Protein AF-A0A956LPV2-F1 (afdb_monomer_lite)

Foldseek 3Di:
DDQQFKKKKKKKFKAALVRDTPDIDIDIAGWFFAAPVRHGEGPVRGDDTPDHRHDDPPRDDDDDDDDDDDLVRMKMKIWIWMAPGDVSHCVVVVHDGDDIHTPDIDMGRPPVDDPDDDD

Sequence (119 aa):
AGLPGRRLRLRVSTLDGEGRVLARRELQYGRALVDEQGAPAAFIRARAVADDQRLYPESPRLERLEFTGDERGARARVELEFLELDPAIEAALELAPVAPQLIARSELALDGRRRGRAR

pLDDT: mean 85.89, std 13.41, range [35.03, 97.94]

Radius of gyration: 17.47 Å; chains: 1; bounding box: 44×34×45 Å

Structure (mmCIF, N/CA/C/O backbone):
data_AF-A0A956LPV2-F1
#
_entry.id   AF-A0A956LPV2-F1
#
loop_
_atom_site.group_PDB
_atom_site.id
_atom_site.type_symbol
_atom_site.label_atom_id
_atom_site.label_alt_id
_atom_site.label_comp_id
_atom_site.label_asym_id
_atom_site.label_entity_id
_atom_site.label_seq_id
_atom_site.pdbx_PDB_ins_code
_atom_site.Cartn_x
_atom_site.Cartn_y
_atom_site.Cartn_z
_atom_site.occupancy
_atom_site.B_iso_or_equiv
_atom_site.auth_seq_id
_atom_site.auth_comp_id
_atom_site.auth_asym_id
_atom_site.auth_atom_id
_atom_site.pdbx_PDB_model_num
ATOM 1 N N . ALA A 1 1 ? 14.002 13.210 -9.665 1.00 50.59 1 ALA A N 1
ATOM 2 C CA . ALA A 1 1 ? 13.137 12.103 -10.126 1.00 50.59 1 ALA A CA 1
ATOM 3 C C . ALA A 1 1 ? 13.634 10.812 -9.479 1.00 50.59 1 ALA A C 1
ATOM 5 O O . ALA A 1 1 ? 14.820 10.539 -9.586 1.00 50.59 1 ALA A O 1
ATOM 6 N N . GLY A 1 2 ? 12.792 10.106 -8.715 1.00 60.72 2 GLY A N 1
ATOM 7 C CA . GLY A 1 2 ? 13.186 8.894 -7.977 1.00 60.72 2 GLY A CA 1
ATOM 8 C C . GLY A 1 2 ? 13.236 7.632 -8.848 1.00 60.72 2 GLY A C 1
ATOM 9 O O . GLY A 1 2 ? 12.690 7.627 -9.952 1.00 60.72 2 GLY A O 1
ATOM 10 N N . LEU A 1 3 ? 13.878 6.572 -8.341 1.00 68.31 3 LEU A N 1
ATOM 11 C CA . LEU A 1 3 ? 13.938 5.254 -8.983 1.00 68.31 3 LEU A CA 1
ATOM 12 C C . LEU A 1 3 ? 12.507 4.726 -9.252 1.00 68.31 3 LEU A C 1
ATOM 14 O O . LEU A 1 3 ? 11.711 4.713 -8.313 1.00 68.31 3 LEU A O 1
ATOM 18 N N . PRO A 1 4 ? 12.162 4.268 -10.474 1.00 66.81 4 PRO A N 1
ATOM 19 C CA . PRO A 1 4 ? 10.798 3.842 -10.819 1.00 66.81 4 PRO A CA 1
ATOM 20 C C . PRO A 1 4 ? 10.235 2.683 -9.986 1.00 66.81 4 PRO A C 1
ATOM 22 O O . PRO A 1 4 ? 9.026 2.510 -9.954 1.00 66.81 4 PRO A O 1
ATOM 25 N N . GLY A 1 5 ? 11.096 1.907 -9.318 1.00 74.19 5 GLY A N 1
ATOM 26 C CA . GLY A 1 5 ? 10.688 0.797 -8.453 1.00 74.19 5 GLY A CA 1
ATOM 27 C C . GLY A 1 5 ? 10.218 1.211 -7.057 1.00 74.19 5 GLY A C 1
ATOM 28 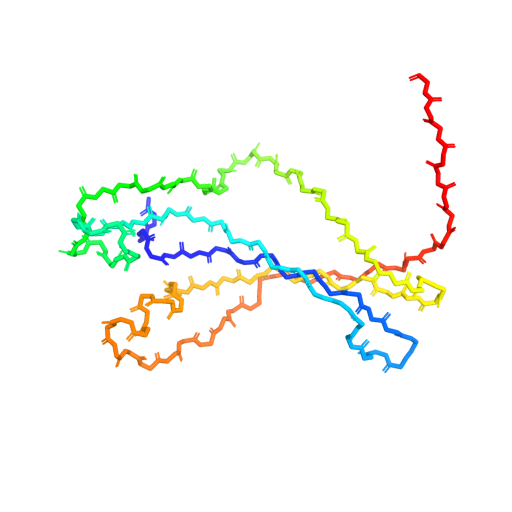O O . GLY A 1 5 ? 9.606 0.401 -6.369 1.00 74.19 5 GLY A O 1
ATOM 29 N N . ARG A 1 6 ? 10.475 2.460 -6.650 1.00 87.69 6 ARG A N 1
ATOM 30 C CA . ARG A 1 6 ? 10.090 2.966 -5.331 1.00 87.69 6 ARG A CA 1
ATOM 31 C C . ARG A 1 6 ? 8.600 3.230 -5.266 1.00 87.69 6 ARG A C 1
ATOM 33 O O . ARG A 1 6 ? 8.031 3.842 -6.177 1.00 87.69 6 ARG A O 1
ATOM 40 N N . ARG A 1 7 ? 7.984 2.831 -4.157 1.00 91.25 7 ARG A N 1
ATOM 41 C CA . ARG A 1 7 ? 6.545 2.983 -3.942 1.00 91.25 7 ARG A CA 1
ATOM 42 C C . ARG A 1 7 ? 6.241 3.516 -2.557 1.00 91.25 7 ARG A C 1
ATOM 44 O O . ARG A 1 7 ? 6.975 3.291 -1.601 1.00 91.25 7 ARG A O 1
ATOM 51 N N . LEU A 1 8 ? 5.111 4.195 -2.458 1.00 94.06 8 LEU A N 1
ATOM 52 C CA . LEU A 1 8 ? 4.425 4.384 -1.193 1.00 94.06 8 LEU A CA 1
ATOM 53 C C . LEU A 1 8 ? 3.311 3.353 -1.095 1.00 94.06 8 LEU A C 1
ATOM 55 O O . LEU A 1 8 ? 2.642 3.066 -2.087 1.00 94.06 8 LEU A O 1
ATOM 59 N N . ARG A 1 9 ? 3.077 2.831 0.102 1.00 95.25 9 ARG A N 1
ATOM 60 C CA . ARG A 1 9 ? 1.922 1.994 0.404 1.00 95.25 9 ARG A CA 1
ATOM 61 C C . ARG A 1 9 ? 1.118 2.629 1.518 1.00 95.25 9 ARG A C 1
ATOM 63 O O . ARG A 1 9 ? 1.639 2.870 2.600 1.00 95.25 9 ARG A O 1
ATOM 70 N N . LEU A 1 10 ? -0.161 2.860 1.258 1.00 96.50 10 LEU A N 1
ATOM 71 C CA . LEU A 1 10 ? -1.133 3.207 2.280 1.00 96.50 10 LEU A CA 1
ATOM 72 C C . LEU A 1 10 ? -1.829 1.926 2.726 1.00 96.50 10 LEU A C 1
ATOM 74 O O . LEU A 1 10 ? -2.607 1.343 1.970 1.00 96.50 10 LEU A O 1
ATOM 78 N N . ARG A 1 11 ? -1.557 1.490 3.951 1.00 96.94 11 ARG A N 1
ATOM 79 C CA . ARG A 1 11 ? -2.268 0.393 4.600 1.00 96.94 11 ARG A CA 1
ATOM 80 C C . ARG A 1 11 ? -3.308 0.970 5.544 1.00 96.94 11 ARG A C 1
ATOM 82 O O . ARG A 1 11 ? -2.983 1.709 6.466 1.00 96.94 11 ARG A O 1
ATOM 89 N N . VAL A 1 12 ? -4.560 0.578 5.351 1.00 95.50 12 VAL A N 1
ATOM 90 C CA . VAL A 1 12 ? -5.662 0.925 6.248 1.00 95.50 12 VAL A CA 1
ATOM 91 C C . VAL A 1 12 ? -6.238 -0.360 6.809 1.00 95.50 12 VAL A C 1
ATOM 93 O O . VAL A 1 12 ? -6.682 -1.231 6.062 1.00 95.50 12 VAL A O 1
ATOM 96 N N . SER A 1 13 ? -6.192 -0.500 8.129 1.00 94.62 13 SER A N 1
ATOM 97 C CA . SER A 1 13 ? -6.732 -1.657 8.843 1.00 94.62 13 SER A CA 1
ATOM 98 C C . SER A 1 13 ? -7.813 -1.208 9.816 1.00 94.62 13 SER A C 1
ATOM 100 O O . SER A 1 13 ? -7.608 -0.235 10.536 1.00 94.62 13 SER A O 1
ATOM 102 N N . THR A 1 14 ? -8.934 -1.918 9.879 1.00 93.19 14 THR A N 1
ATOM 103 C CA . THR A 1 14 ? -9.890 -1.781 10.983 1.00 93.19 14 THR A CA 1
ATOM 104 C C . THR A 1 14 ? -9.515 -2.765 12.081 1.00 93.19 14 THR A C 1
ATOM 106 O O . THR A 1 14 ? -9.122 -3.900 11.806 1.00 93.19 14 THR A O 1
ATOM 109 N N . LEU A 1 15 ? -9.580 -2.313 13.325 1.00 91.88 15 LEU A N 1
ATOM 110 C CA . LEU A 1 15 ? -9.176 -3.046 14.513 1.00 91.88 15 LEU A CA 1
ATOM 111 C C . LEU A 1 15 ? -10.355 -3.150 15.473 1.00 91.88 15 LEU A C 1
ATOM 113 O O . LEU A 1 15 ? -11.102 -2.181 15.605 1.00 91.88 15 LEU A O 1
ATOM 117 N N . ASP A 1 16 ? -10.489 -4.272 16.172 1.00 88.62 16 ASP A N 1
ATOM 118 C CA . ASP A 1 16 ? -11.448 -4.413 17.270 1.00 88.62 16 ASP A CA 1
ATOM 119 C C . ASP A 1 16 ? -10.971 -3.713 18.565 1.00 88.62 16 ASP A C 1
ATOM 121 O O . ASP A 1 16 ? -9.913 -3.067 18.620 1.00 88.62 16 ASP A O 1
ATOM 125 N N . GLY A 1 17 ? -11.767 -3.838 19.632 1.00 85.12 17 GLY A N 1
ATOM 126 C CA . GLY A 1 17 ? -11.432 -3.303 20.955 1.00 85.12 17 GLY A CA 1
ATOM 127 C C . GLY A 1 17 ? -10.147 -3.894 21.554 1.00 85.12 17 GLY A C 1
ATOM 128 O O . GLY A 1 17 ? -9.452 -3.204 22.299 1.00 85.12 17 GLY A O 1
ATOM 129 N N . GLU A 1 18 ? -9.781 -5.118 21.168 1.00 88.25 18 GLU A N 1
ATOM 130 C CA . GLU A 1 18 ? -8.564 -5.823 21.597 1.00 88.25 18 GLU A CA 1
ATOM 131 C C . GLU A 1 18 ? -7.352 -5.512 20.694 1.00 88.25 18 GLU A C 1
ATOM 133 O O . GLU A 1 18 ? -6.228 -5.922 20.983 1.00 88.25 18 GLU A O 1
ATOM 138 N N . GLY A 1 19 ? -7.554 -4.751 19.614 1.00 88.81 19 GLY A N 1
ATOM 139 C CA . GLY A 1 19 ? -6.520 -4.387 18.650 1.00 88.81 19 GLY A CA 1
ATOM 140 C C . GLY A 1 19 ? -6.257 -5.438 17.569 1.00 88.81 19 GLY A C 1
ATOM 141 O O . GLY A 1 19 ? -5.284 -5.291 16.822 1.00 88.81 19 GLY A O 1
ATOM 142 N N . ARG A 1 20 ? -7.093 -6.478 17.446 1.00 90.19 20 ARG A N 1
ATOM 143 C CA . ARG A 1 20 ? -7.000 -7.452 16.349 1.00 90.19 20 ARG A CA 1
ATOM 144 C C . ARG A 1 20 ? -7.514 -6.837 15.057 1.00 90.19 20 ARG A C 1
ATOM 146 O O . ARG A 1 20 ? -8.496 -6.104 15.056 1.00 90.19 20 ARG A O 1
ATOM 153 N N . VAL A 1 21 ? -6.863 -7.167 13.945 1.00 92.31 21 VAL A N 1
ATOM 154 C CA . VAL A 1 21 ? -7.267 -6.699 12.614 1.00 92.31 21 VAL A CA 1
ATOM 155 C C . VAL A 1 21 ? -8.545 -7.417 12.182 1.00 92.31 21 VAL A C 1
ATOM 157 O O . VAL A 1 21 ? -8.533 -8.631 12.005 1.00 92.31 21 VAL A O 1
ATOM 160 N N . LEU A 1 22 ? -9.617 -6.655 11.975 1.00 90.62 22 LEU A N 1
ATOM 161 C CA . LEU A 1 22 ? -10.894 -7.131 11.438 1.00 90.62 22 LEU A CA 1
ATOM 162 C C . LEU A 1 22 ? -10.886 -7.132 9.907 1.00 90.62 22 LEU A C 1
ATOM 164 O O . LEU A 1 22 ? -11.323 -8.089 9.274 1.00 90.62 22 LEU A O 1
ATOM 168 N N . ALA A 1 23 ? -10.366 -6.064 9.302 1.00 91.44 23 ALA A N 1
ATOM 169 C CA . ALA A 1 23 ? -10.215 -5.950 7.860 1.00 91.44 23 ALA A CA 1
ATOM 170 C C . ALA A 1 23 ? -8.997 -5.096 7.500 1.00 91.44 23 ALA A C 1
ATOM 172 O O . ALA A 1 23 ? -8.543 -4.261 8.282 1.00 91.44 23 ALA A O 1
ATOM 173 N N . ARG A 1 24 ? -8.471 -5.294 6.287 1.00 93.75 24 ARG A N 1
ATOM 174 C CA . ARG A 1 24 ? -7.340 -4.537 5.741 1.00 93.75 24 ARG A CA 1
ATOM 175 C C . ARG A 1 24 ? -7.572 -4.186 4.275 1.00 93.75 24 ARG A C 1
ATOM 177 O O . ARG A 1 24 ? -8.113 -4.981 3.500 1.00 93.75 24 ARG A O 1
ATOM 184 N N . ARG A 1 25 ? -7.127 -2.992 3.901 1.00 95.00 25 ARG A N 1
ATOM 185 C CA . ARG A 1 25 ? -6.979 -2.524 2.524 1.00 95.00 25 ARG A CA 1
ATOM 186 C C . ARG A 1 25 ? -5.587 -1.937 2.354 1.00 95.00 25 ARG A C 1
ATOM 188 O O . ARG A 1 25 ? -5.062 -1.304 3.269 1.00 95.00 25 ARG A O 1
ATOM 195 N N . GLU A 1 26 ? -5.001 -2.167 1.191 1.00 95.31 26 GLU A N 1
ATOM 196 C CA . GLU A 1 26 ? -3.712 -1.602 0.811 1.00 95.31 26 GLU A CA 1
ATOM 197 C C . GLU A 1 26 ? -3.866 -0.910 -0.539 1.00 95.31 26 GLU A C 1
ATOM 199 O O . GLU A 1 26 ? -4.442 -1.473 -1.467 1.00 95.31 26 GLU A O 1
ATOM 204 N N . LEU A 1 27 ? -3.355 0.311 -0.628 1.00 94.62 27 LEU A N 1
ATOM 205 C CA . LEU A 1 27 ? -3.196 1.054 -1.870 1.00 94.62 27 LEU A CA 1
ATOM 206 C C . LEU A 1 27 ? -1.710 1.314 -2.072 1.00 94.62 27 LEU A C 1
ATOM 208 O O . LEU A 1 27 ? -0.988 1.553 -1.102 1.00 94.62 27 LEU A O 1
ATOM 212 N N . GLN A 1 28 ? -1.249 1.279 -3.316 1.00 92.94 28 GLN A N 1
ATOM 213 C CA . GLN A 1 28 ? 0.141 1.561 -3.647 1.00 92.94 28 GLN A CA 1
ATOM 214 C C . GLN A 1 28 ? 0.228 2.712 -4.638 1.00 92.94 28 GLN A C 1
ATOM 216 O O . GLN A 1 28 ? -0.472 2.725 -5.644 1.00 92.94 28 GLN A O 1
ATOM 221 N N . TYR A 1 29 ? 1.143 3.636 -4.374 1.00 92.88 29 TYR A N 1
ATOM 222 C CA . TYR A 1 29 ? 1.416 4.793 -5.214 1.00 92.88 29 TYR A CA 1
ATOM 223 C C . TYR A 1 29 ? 2.834 4.696 -5.734 1.00 92.88 29 TYR A C 1
ATOM 225 O O . TYR A 1 29 ? 3.799 4.575 -4.977 1.00 92.88 29 TYR A O 1
ATOM 233 N N . GLY A 1 30 ? 2.963 4.751 -7.046 1.00 91.62 30 GLY A N 1
ATOM 234 C CA . GLY A 1 30 ? 4.227 4.557 -7.724 1.00 91.62 30 GLY A CA 1
ATOM 235 C C . GLY A 1 30 ? 4.016 4.506 -9.222 1.00 91.62 30 GLY A C 1
ATOM 236 O O . GLY A 1 30 ? 2.894 4.626 -9.715 1.00 91.62 30 GLY A O 1
ATOM 237 N N . ARG A 1 31 ? 5.117 4.315 -9.938 1.00 91.88 31 ARG A N 1
ATOM 238 C CA . ARG A 1 31 ? 5.075 4.036 -11.365 1.00 91.88 31 ARG A CA 1
ATOM 239 C C . ARG A 1 31 ? 5.153 2.527 -11.557 1.00 91.88 31 ARG A C 1
ATOM 241 O O . ARG A 1 31 ? 6.156 1.919 -11.202 1.00 91.88 31 ARG A O 1
ATOM 248 N N . ALA A 1 32 ? 4.108 1.936 -12.117 1.00 90.25 32 ALA A N 1
ATOM 249 C CA . ALA A 1 32 ? 4.100 0.532 -12.485 1.00 90.25 32 ALA A CA 1
ATOM 250 C C . ALA A 1 32 ? 4.724 0.368 -13.873 1.00 90.25 32 ALA A C 1
ATOM 252 O O . ALA A 1 32 ? 4.263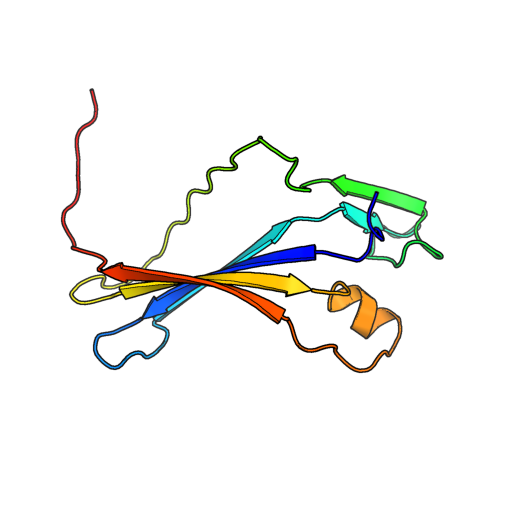 0.945 -14.860 1.00 90.25 32 ALA A O 1
ATOM 253 N N . LEU A 1 33 ? 5.791 -0.419 -13.932 1.00 91.56 33 LEU A N 1
ATOM 254 C CA . LEU A 1 33 ? 6.476 -0.778 -15.163 1.00 91.56 33 LEU A CA 1
ATOM 255 C C . LEU A 1 33 ? 6.196 -2.239 -15.490 1.00 91.56 33 LEU A C 1
ATOM 257 O O . LEU A 1 33 ? 6.131 -3.062 -14.577 1.00 91.56 33 LEU A O 1
ATOM 261 N N . VAL A 1 34 ? 6.055 -2.546 -16.777 1.00 92.50 34 VAL A N 1
ATOM 262 C CA . VAL A 1 34 ? 5.784 -3.905 -17.256 1.00 92.50 34 VAL A CA 1
ATOM 263 C C . VAL A 1 34 ? 6.704 -4.307 -18.404 1.00 92.50 34 VAL A C 1
ATOM 265 O O . VAL A 1 34 ? 7.241 -3.442 -19.104 1.00 92.50 34 VAL A O 1
ATOM 268 N N . ASP A 1 35 ? 6.918 -5.608 -18.571 1.00 93.19 35 ASP A N 1
ATOM 269 C CA . ASP A 1 35 ? 7.654 -6.210 -19.690 1.00 93.19 35 ASP A CA 1
ATOM 270 C C . ASP A 1 35 ? 6.786 -6.372 -20.961 1.00 93.19 35 ASP A C 1
ATOM 272 O O . ASP A 1 35 ? 5.706 -5.790 -21.073 1.00 93.19 35 ASP A O 1
ATOM 276 N N . GLU A 1 36 ? 7.276 -7.130 -21.951 1.00 94.81 36 GLU A N 1
ATOM 277 C CA . GLU A 1 36 ? 6.570 -7.397 -23.222 1.00 94.81 36 GLU A CA 1
ATOM 278 C C . GLU A 1 36 ? 5.299 -8.233 -23.027 1.00 94.81 36 GLU A C 1
ATOM 280 O O . GLU A 1 36 ? 4.396 -8.182 -23.860 1.00 94.81 36 GLU A O 1
ATOM 285 N N . GLN A 1 37 ? 5.216 -8.988 -21.931 1.00 93.88 37 GLN A N 1
ATOM 286 C CA . GLN A 1 37 ? 4.091 -9.851 -21.580 1.00 93.88 37 GLN A CA 1
ATOM 287 C C . GLN A 1 37 ? 3.072 -9.131 -20.681 1.00 93.88 37 GLN A C 1
ATOM 289 O O . GLN A 1 37 ? 2.032 -9.701 -20.351 1.00 93.88 37 GLN A O 1
ATOM 294 N N . GLY A 1 38 ? 3.347 -7.881 -20.293 1.00 91.38 38 GLY A N 1
ATOM 295 C CA . GLY A 1 38 ? 2.504 -7.099 -19.391 1.00 91.38 38 GLY A CA 1
ATOM 296 C C . GLY A 1 38 ? 2.699 -7.435 -17.909 1.00 91.38 38 GLY A C 1
ATOM 297 O O . GLY A 1 38 ? 1.916 -6.967 -17.080 1.00 91.38 38 GLY A O 1
ATOM 298 N N . ALA A 1 39 ? 3.721 -8.218 -17.550 1.00 90.00 39 ALA A N 1
ATOM 299 C CA . ALA A 1 39 ? 4.019 -8.553 -16.161 1.00 90.00 39 ALA A CA 1
ATOM 300 C C . ALA A 1 39 ? 4.847 -7.443 -15.485 1.00 90.00 39 ALA A C 1
ATOM 302 O O . ALA A 1 39 ? 5.644 -6.788 -16.161 1.00 90.00 39 ALA A O 1
ATOM 303 N N . PRO A 1 40 ? 4.698 -7.211 -14.162 1.00 88.00 40 PRO A N 1
ATOM 304 C CA . PRO A 1 40 ? 5.491 -6.217 -13.441 1.00 88.00 40 PRO A CA 1
ATOM 305 C C . PRO A 1 40 ? 6.996 -6.447 -13.605 1.00 88.00 40 PRO A C 1
ATOM 307 O O . PRO A 1 40 ? 7.495 -7.542 -13.354 1.00 88.00 40 PRO A O 1
ATOM 310 N N . ALA A 1 41 ? 7.734 -5.405 -13.984 1.00 89.62 41 ALA A N 1
ATOM 311 C CA . ALA A 1 41 ? 9.152 -5.514 -14.306 1.00 89.62 41 ALA A CA 1
ATOM 312 C C . ALA A 1 41 ? 9.981 -4.375 -13.702 1.00 89.62 41 ALA A C 1
ATOM 314 O O . ALA A 1 41 ? 9.558 -3.221 -13.633 1.00 89.62 41 ALA A O 1
ATOM 315 N N . ALA A 1 42 ? 11.220 -4.686 -13.317 1.00 87.19 42 ALA A N 1
ATOM 316 C CA . ALA A 1 42 ? 12.210 -3.667 -12.985 1.00 87.19 42 ALA A CA 1
ATOM 317 C C . ALA A 1 42 ? 12.537 -2.794 -14.205 1.00 87.19 42 ALA A C 1
ATOM 319 O O . ALA A 1 42 ? 12.478 -3.254 -15.344 1.00 87.19 42 ALA A O 1
ATOM 320 N N . PHE A 1 43 ? 12.978 -1.554 -13.973 1.00 87.94 43 PHE A N 1
ATOM 321 C CA . PHE A 1 43 ? 13.203 -0.579 -15.049 1.00 87.94 43 PHE A CA 1
ATOM 322 C C . PHE A 1 43 ? 14.181 -1.050 -16.141 1.00 87.94 43 PHE A C 1
ATOM 324 O O . PHE A 1 43 ? 14.035 -0.655 -17.289 1.00 87.94 43 PHE A O 1
ATOM 331 N N . ILE A 1 44 ? 15.149 -1.905 -15.795 1.00 86.56 44 ILE A N 1
ATOM 332 C CA . ILE A 1 44 ? 16.123 -2.481 -16.737 1.00 86.56 44 ILE A CA 1
ATOM 333 C C . ILE A 1 44 ? 15.510 -3.488 -17.722 1.00 86.56 44 ILE A C 1
ATOM 335 O O . ILE A 1 44 ? 16.073 -3.714 -18.788 1.00 86.56 44 ILE A O 1
ATOM 339 N N . ARG A 1 45 ? 14.384 -4.114 -17.359 1.00 89.06 45 ARG A N 1
ATOM 340 C CA . ARG A 1 45 ? 13.671 -5.119 -18.168 1.00 89.06 45 ARG A CA 1
ATOM 341 C C . ARG A 1 45 ? 12.324 -4.608 -18.684 1.00 89.06 45 ARG A C 1
ATOM 343 O O . ARG A 1 45 ? 11.740 -5.220 -19.569 1.00 89.06 45 ARG A O 1
ATOM 350 N N . ALA A 1 46 ? 11.843 -3.495 -18.139 1.00 91.56 46 ALA A N 1
ATOM 351 C CA . ALA A 1 46 ? 10.585 -2.887 -18.518 1.00 91.56 46 ALA A CA 1
ATOM 352 C C . ALA A 1 46 ? 10.580 -2.414 -19.976 1.00 91.56 46 ALA A C 1
ATOM 354 O O . ALA A 1 46 ? 11.582 -1.936 -20.514 1.00 91.56 46 ALA A O 1
ATOM 355 N N . ARG A 1 47 ? 9.407 -2.506 -20.594 1.00 95.12 47 ARG A N 1
ATOM 356 C CA . ARG A 1 47 ? 9.138 -2.099 -21.976 1.00 95.12 47 ARG A CA 1
ATOM 357 C C . ARG A 1 47 ? 8.057 -1.044 -22.080 1.00 95.12 47 ARG A C 1
ATOM 359 O O . ARG A 1 47 ? 8.065 -0.265 -23.028 1.00 95.12 47 ARG A O 1
ATOM 366 N N . ALA A 1 48 ? 7.172 -0.984 -21.091 1.00 93.81 48 ALA A N 1
ATOM 367 C CA . ALA A 1 48 ? 6.129 0.019 -21.017 1.00 93.81 48 ALA A CA 1
ATOM 368 C C . ALA A 1 48 ? 5.887 0.477 -19.575 1.00 93.81 48 ALA A C 1
ATOM 370 O O . ALA A 1 48 ? 6.216 -0.203 -18.599 1.00 93.81 48 ALA A O 1
ATOM 371 N N . VAL A 1 49 ? 5.282 1.657 -19.462 1.00 93.38 49 VAL A N 1
ATOM 372 C CA . VAL A 1 49 ? 4.634 2.113 -18.233 1.00 93.38 49 VAL A CA 1
ATOM 373 C C . VAL A 1 49 ? 3.192 1.627 -18.299 1.00 93.38 49 VAL A C 1
ATOM 375 O O . VAL A 1 49 ? 2.468 2.018 -19.210 1.00 93.38 49 VAL A O 1
ATOM 378 N N . ALA A 1 50 ? 2.790 0.779 -17.357 1.00 92.81 50 ALA A N 1
ATOM 379 C CA . ALA A 1 50 ? 1.401 0.340 -17.254 1.00 92.81 50 ALA A CA 1
ATOM 380 C C . ALA A 1 50 ? 0.537 1.390 -16.549 1.00 92.81 50 ALA A C 1
ATOM 382 O O . ALA A 1 50 ? -0.591 1.635 -16.960 1.00 92.81 50 ALA A O 1
ATOM 383 N N . ASP A 1 51 ? 1.077 2.015 -15.499 1.00 91.44 51 ASP A N 1
ATOM 384 C CA . ASP A 1 51 ? 0.376 3.027 -14.710 1.00 91.44 51 ASP A CA 1
ATOM 385 C C . ASP A 1 51 ? 1.370 3.953 -13.985 1.00 91.44 51 ASP A C 1
ATOM 387 O O . ASP A 1 51 ? 2.517 3.579 -13.716 1.00 91.44 51 ASP A O 1
ATOM 391 N N . ASP A 1 52 ? 0.947 5.168 -13.650 1.00 91.56 52 ASP A N 1
ATOM 392 C CA . ASP A 1 52 ? 1.731 6.142 -12.885 1.00 91.56 52 ASP A CA 1
ATOM 393 C C . ASP A 1 52 ? 0.825 6.898 -11.905 1.00 91.56 52 ASP A C 1
ATOM 395 O O . ASP A 1 52 ? 0.233 7.924 -12.233 1.00 91.56 52 ASP A O 1
ATOM 399 N N . GLN A 1 53 ? 0.744 6.386 -10.675 1.00 91.19 53 GLN A N 1
ATOM 400 C CA . GLN A 1 53 ? -0.050 6.964 -9.586 1.00 91.19 53 GLN A CA 1
ATOM 401 C C . GLN A 1 53 ? 0.824 7.672 -8.548 1.00 91.19 53 GLN A C 1
ATOM 403 O O . GLN A 1 53 ? 0.488 7.717 -7.363 1.00 91.19 53 GLN A O 1
ATOM 408 N N . ARG A 1 54 ? 2.000 8.172 -8.947 1.00 90.94 54 ARG A N 1
ATOM 409 C CA . ARG A 1 54 ? 2.888 8.868 -8.008 1.00 90.94 54 ARG A CA 1
ATOM 410 C C . ARG A 1 54 ? 2.196 10.097 -7.422 1.00 90.94 54 ARG A C 1
ATOM 412 O O . ARG A 1 54 ? 1.510 10.840 -8.116 1.00 90.94 54 ARG A O 1
ATOM 419 N N . LEU A 1 55 ? 2.428 10.321 -6.131 1.00 88.25 55 LEU A N 1
ATOM 420 C CA . LEU A 1 55 ? 1.999 11.537 -5.452 1.00 88.25 55 LEU A CA 1
ATOM 421 C C . LEU A 1 55 ? 2.965 12.670 -5.809 1.00 88.25 55 LEU A C 1
ATOM 423 O O . LEU A 1 55 ? 4.184 12.511 -5.697 1.00 88.25 55 LEU A O 1
ATOM 427 N N . TYR A 1 56 ? 2.422 13.801 -6.250 1.00 85.19 56 TYR A N 1
ATOM 428 C CA . TYR A 1 56 ? 3.200 14.989 -6.588 1.00 85.19 56 TYR A CA 1
ATOM 429 C C . TYR A 1 56 ? 3.201 15.975 -5.412 1.00 85.19 56 TYR A C 1
ATOM 431 O O . TYR A 1 56 ? 2.204 16.045 -4.686 1.00 85.19 56 TYR A O 1
ATOM 439 N N . PRO A 1 57 ? 4.288 16.746 -5.210 1.00 84.69 57 PRO A N 1
ATOM 440 C CA . PRO A 1 57 ? 4.308 17.819 -4.219 1.00 84.69 57 PRO A CA 1
ATOM 441 C C . PRO A 1 57 ? 3.105 18.752 -4.391 1.00 84.69 57 PRO A C 1
ATOM 443 O O . PRO A 1 57 ? 2.699 19.019 -5.522 1.00 84.69 57 PRO A O 1
ATOM 446 N N . GLU A 1 58 ? 2.535 19.220 -3.279 1.00 87.25 58 GLU A N 1
ATOM 447 C CA . GLU A 1 58 ? 1.361 20.111 -3.250 1.00 87.25 58 GLU A CA 1
ATOM 448 C C . GLU A 1 58 ? 0.081 19.546 -3.904 1.00 87.25 58 GLU A C 1
ATOM 450 O O . GLU A 1 58 ? -0.897 20.268 -4.090 1.00 87.25 58 GLU A O 1
ATOM 455 N N . SER A 1 59 ? 0.047 18.251 -4.236 1.00 87.38 59 SER A N 1
ATOM 456 C CA . SER A 1 59 ? -1.122 17.592 -4.823 1.00 87.38 59 SER A CA 1
ATOM 457 C C . SER A 1 59 ? -1.731 16.602 -3.826 1.00 87.38 59 SER A C 1
ATOM 459 O O . SER A 1 59 ? -1.348 15.427 -3.801 1.00 87.38 59 SER A O 1
ATOM 461 N N . PRO A 1 60 ? -2.656 17.049 -2.954 1.00 89.31 60 PRO A N 1
ATOM 462 C CA . PRO A 1 60 ? -3.306 16.149 -2.015 1.00 89.31 60 PRO A CA 1
ATOM 463 C C . PRO A 1 60 ? -4.149 15.114 -2.768 1.00 89.31 60 PRO A C 1
ATOM 465 O O . PRO A 1 60 ? -4.947 15.447 -3.645 1.00 89.31 60 PRO A O 1
ATOM 468 N N . ARG A 1 61 ? -3.995 13.845 -2.388 1.00 92.88 61 ARG A N 1
ATOM 469 C CA . ARG A 1 61 ? -4.783 12.724 -2.904 1.00 92.88 61 ARG A CA 1
ATOM 470 C C . ARG A 1 61 ? -5.810 12.309 -1.857 1.00 92.88 61 ARG A C 1
ATOM 472 O O . ARG A 1 61 ? -5.450 12.047 -0.711 1.00 92.88 61 ARG A O 1
ATOM 479 N N . LEU A 1 62 ? -7.080 12.246 -2.256 1.00 93.25 62 LEU A N 1
ATOM 480 C CA . LEU A 1 62 ? -8.161 11.751 -1.409 1.00 93.25 62 LEU A CA 1
ATOM 481 C C . LEU A 1 62 ? -8.574 10.357 -1.872 1.00 93.25 62 LEU A C 1
ATOM 483 O O . LEU A 1 62 ? -9.020 10.193 -3.005 1.00 93.25 62 LEU A O 1
ATOM 487 N N . GLU A 1 63 ? -8.492 9.390 -0.967 1.00 93.81 63 GLU A N 1
ATOM 488 C CA . GLU A 1 63 ? -8.970 8.032 -1.198 1.00 93.81 63 GLU A CA 1
ATOM 489 C C . GLU A 1 63 ? -10.219 7.758 -0.370 1.00 93.81 63 GLU A C 1
ATOM 491 O O . GLU A 1 63 ? -10.329 8.179 0.786 1.00 93.81 63 GLU A O 1
ATOM 496 N N . ARG A 1 64 ? -11.165 7.026 -0.959 1.00 91.75 64 ARG A N 1
ATOM 497 C CA . ARG A 1 64 ? -12.338 6.509 -0.253 1.00 91.75 64 ARG A CA 1
ATOM 498 C C . ARG A 1 64 ? -12.224 4.998 -0.192 1.00 91.75 64 ARG A C 1
ATOM 500 O O . ARG A 1 64 ? -12.110 4.341 -1.220 1.00 91.75 64 ARG A O 1
ATOM 507 N N . LEU A 1 65 ? -12.241 4.470 1.024 1.00 89.56 65 LEU A N 1
ATOM 508 C CA . LEU A 1 65 ? -12.144 3.045 1.291 1.00 89.56 65 LEU A CA 1
ATOM 509 C C . LEU A 1 65 ? -13.393 2.606 2.035 1.00 89.56 65 LEU A C 1
ATOM 511 O O .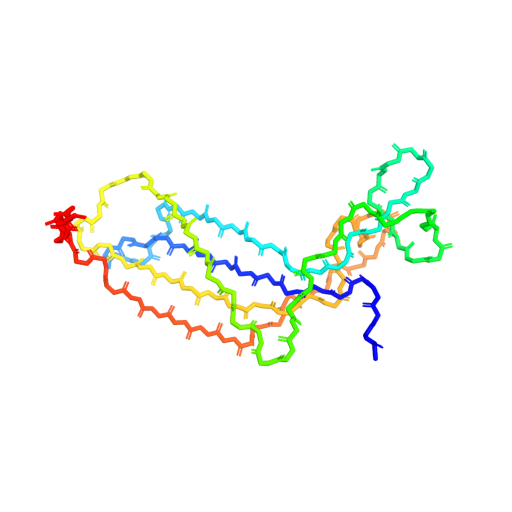 LEU A 1 65 ? -13.779 3.224 3.026 1.00 89.56 65 LEU A O 1
ATOM 515 N N . GLU A 1 66 ? -13.990 1.525 1.559 1.00 87.81 66 GLU A N 1
ATOM 516 C CA . GLU A 1 66 ? -15.142 0.903 2.192 1.00 87.81 66 GLU A CA 1
ATOM 517 C C . GLU A 1 66 ? -14.709 -0.393 2.873 1.00 87.81 66 GLU A C 1
ATOM 519 O O . GLU A 1 66 ? -13.976 -1.218 2.310 1.00 87.81 66 GLU A O 1
ATOM 524 N N . PHE A 1 67 ? -15.172 -0.557 4.107 1.00 84.56 67 PHE A N 1
ATOM 525 C CA . PHE A 1 67 ? -14.950 -1.740 4.919 1.00 84.56 67 PHE A CA 1
ATOM 526 C C . PHE A 1 67 ? -16.304 -2.336 5.289 1.00 84.56 67 PHE A C 1
ATOM 528 O O . PHE A 1 67 ? -17.259 -1.618 5.568 1.00 84.56 67 PHE A O 1
ATOM 535 N N . THR A 1 68 ? -16.386 -3.661 5.286 1.00 80.75 68 THR A N 1
ATOM 536 C CA . THR A 1 68 ? -17.576 -4.404 5.709 1.00 80.75 68 THR A CA 1
ATOM 537 C C . THR A 1 68 ? -17.287 -5.068 7.052 1.00 80.75 68 THR A C 1
ATOM 539 O O . THR A 1 68 ? -16.323 -5.827 7.145 1.00 80.75 68 THR A O 1
ATOM 542 N N . GLY A 1 69 ? -18.097 -4.806 8.081 1.00 70.75 69 GLY A N 1
ATOM 543 C CA . GLY A 1 69 ? -17.947 -5.407 9.413 1.00 70.75 69 GLY A CA 1
ATOM 544 C C . GLY A 1 69 ? -18.701 -4.640 10.503 1.00 70.75 69 GLY A C 1
ATOM 545 O O . GLY A 1 69 ? -19.283 -3.593 10.225 1.00 70.75 69 GLY A O 1
ATOM 546 N N . ASP A 1 70 ? -18.705 -5.163 11.734 1.00 70.81 70 ASP A N 1
ATOM 547 C CA . ASP A 1 70 ? -19.215 -4.420 12.894 1.00 70.81 70 ASP A CA 1
ATOM 548 C C . ASP A 1 70 ? -18.193 -3.354 13.309 1.00 70.81 70 ASP A C 1
ATOM 550 O O . ASP A 1 70 ? -17.069 -3.660 13.705 1.00 70.81 70 ASP A O 1
ATOM 554 N N . GLU A 1 71 ? -18.582 -2.089 13.173 1.00 67.88 71 GLU A N 1
ATOM 555 C CA . GLU A 1 71 ? -17.746 -0.929 13.488 1.00 67.88 71 GLU A CA 1
ATOM 556 C C . GLU A 1 71 ? -17.843 -0.520 14.966 1.00 67.88 71 GLU A C 1
ATOM 558 O O . GLU A 1 71 ? -17.129 0.386 15.402 1.00 67.88 71 GLU A O 1
ATOM 563 N N . ARG A 1 72 ? -18.726 -1.140 15.765 1.00 67.19 72 ARG A N 1
ATOM 564 C CA . ARG A 1 72 ? -18.928 -0.734 17.163 1.00 67.19 72 ARG A CA 1
ATOM 565 C C . ARG A 1 72 ? -17.654 -0.931 17.979 1.00 67.19 72 ARG A C 1
ATOM 567 O O . ARG A 1 72 ? -17.226 -2.048 18.243 1.00 67.19 72 ARG A O 1
ATOM 574 N N . GLY A 1 73 ? -17.075 0.185 18.419 1.00 67.69 73 GLY A N 1
ATOM 575 C CA . GLY A 1 73 ? -15.823 0.192 19.178 1.00 67.69 73 GLY A CA 1
ATOM 576 C C . GLY A 1 73 ? -14.583 -0.093 18.327 1.00 67.69 73 GLY A C 1
ATOM 577 O O . GLY A 1 73 ? -13.499 -0.264 18.884 1.00 67.69 73 GLY A O 1
ATOM 578 N N . ALA A 1 74 ? -14.722 -0.133 16.999 1.00 83.75 74 ALA A N 1
ATOM 579 C CA . ALA A 1 74 ? -13.610 -0.358 16.096 1.00 83.75 74 ALA A CA 1
ATOM 580 C C . ALA A 1 74 ? -12.749 0.904 15.926 1.00 83.75 74 ALA A C 1
ATOM 582 O O . ALA A 1 74 ? -13.209 2.044 16.044 1.00 83.75 74 ALA A O 1
ATOM 583 N N . ARG A 1 75 ? -11.472 0.700 15.605 1.00 91.25 75 ARG A N 1
ATOM 584 C CA . ARG A 1 75 ? -10.518 1.765 15.266 1.00 91.25 75 ARG A CA 1
ATOM 585 C C . ARG A 1 75 ? -9.956 1.532 13.876 1.00 91.25 75 ARG A C 1
ATOM 587 O O . ARG A 1 75 ? -9.593 0.410 13.547 1.00 91.25 75 ARG A O 1
ATOM 594 N N . ALA A 1 76 ? -9.821 2.575 13.073 1.00 92.25 76 ALA A N 1
ATOM 595 C CA . ALA A 1 76 ? -9.016 2.526 11.864 1.00 92.25 76 ALA A CA 1
ATOM 596 C C . ALA A 1 76 ? -7.567 2.875 12.208 1.00 92.25 76 ALA A C 1
ATOM 598 O O . ALA A 1 76 ? -7.300 3.932 12.772 1.00 92.25 76 ALA A O 1
ATOM 599 N N . ARG A 1 77 ? -6.629 2.008 11.836 1.00 95.38 77 ARG A N 1
ATOM 600 C CA . ARG A 1 77 ? -5.199 2.305 11.786 1.00 95.38 77 ARG A CA 1
ATOM 601 C C . ARG A 1 77 ? -4.804 2.554 10.340 1.00 95.38 77 ARG A C 1
ATOM 603 O O . ARG A 1 77 ? -5.001 1.691 9.487 1.00 95.38 77 ARG A O 1
ATOM 610 N N . VAL A 1 78 ? -4.234 3.723 10.091 1.00 96.50 78 VAL A N 1
ATOM 611 C CA . VAL A 1 78 ? -3.736 4.157 8.787 1.00 96.50 78 VAL A CA 1
ATOM 612 C C . VAL A 1 78 ? -2.221 4.259 8.876 1.00 96.50 78 VAL A C 1
ATOM 614 O O . VAL A 1 78 ? -1.698 4.997 9.706 1.00 96.50 78 VAL A O 1
ATOM 617 N N . GLU A 1 79 ? -1.519 3.521 8.031 1.00 97.94 79 GLU A N 1
AT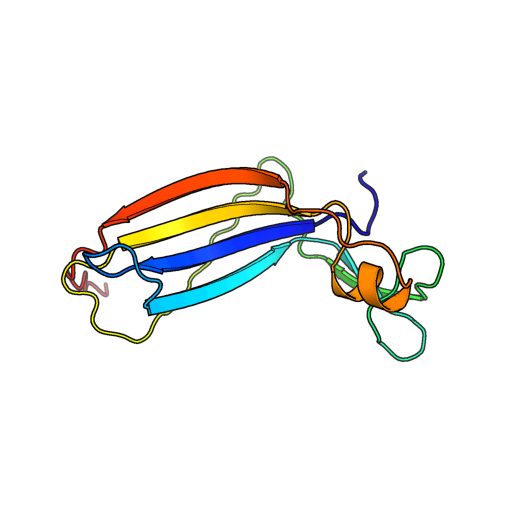OM 618 C CA . GLU A 1 79 ? -0.062 3.491 7.949 1.00 97.94 79 GLU A CA 1
ATOM 619 C C . GLU A 1 79 ? 0.349 3.868 6.529 1.00 97.94 79 GLU A C 1
ATOM 621 O O . GLU A 1 79 ? -0.124 3.277 5.558 1.00 97.94 79 GLU A O 1
ATOM 626 N N . LEU A 1 80 ? 1.220 4.865 6.409 1.00 96.88 80 LEU A N 1
ATOM 627 C CA . LEU A 1 80 ? 1.900 5.191 5.167 1.00 96.88 80 LEU A CA 1
ATOM 628 C C . LEU A 1 80 ? 3.317 4.645 5.261 1.00 96.88 80 LEU A C 1
ATOM 630 O O . LEU A 1 80 ? 4.082 5.028 6.145 1.00 96.88 80 LEU A O 1
ATOM 634 N N . GLU A 1 81 ? 3.660 3.760 4.343 1.00 97.00 81 GLU A N 1
ATOM 635 C CA . GLU A 1 81 ? 4.949 3.091 4.281 1.00 97.00 81 GLU A CA 1
ATOM 636 C C . GLU A 1 81 ? 5.660 3.439 2.978 1.00 97.00 81 GLU A C 1
ATOM 638 O O . GLU A 1 81 ? 5.029 3.650 1.942 1.00 97.00 81 GLU A O 1
ATOM 643 N N . PHE A 1 82 ? 6.982 3.451 3.025 1.00 94.38 82 PHE A N 1
ATOM 644 C CA . PHE A 1 82 ? 7.850 3.544 1.870 1.00 94.38 82 PHE A CA 1
ATOM 645 C C . PHE A 1 82 ? 8.466 2.179 1.573 1.00 94.38 82 PHE A C 1
ATOM 647 O O . PHE A 1 82 ? 8.980 1.498 2.462 1.00 94.38 82 PHE A O 1
ATOM 654 N N . LEU A 1 83 ? 8.379 1.782 0.310 1.00 92.81 83 LEU A N 1
ATOM 655 C CA . LEU A 1 83 ? 8.920 0.547 -0.225 1.00 92.81 83 LEU A CA 1
ATOM 656 C C . LEU A 1 83 ? 10.041 0.928 -1.189 1.00 92.81 83 LEU A C 1
ATOM 658 O O . LEU A 1 83 ? 9.805 1.635 -2.174 1.00 92.81 83 LEU A O 1
ATOM 662 N N . GLU A 1 84 ? 11.257 0.458 -0.908 1.00 90.00 84 GLU A N 1
ATOM 663 C CA . GLU A 1 84 ? 12.402 0.671 -1.803 1.00 90.00 84 GLU A CA 1
ATOM 664 C C . GLU A 1 84 ? 12.170 0.018 -3.168 1.00 90.00 84 GLU A C 1
ATOM 666 O O . GLU A 1 84 ? 12.535 0.589 -4.200 1.00 90.00 84 GLU A O 1
ATOM 671 N N . LEU A 1 85 ? 11.516 -1.146 -3.167 1.00 87.25 85 LEU A N 1
ATOM 672 C CA . LEU A 1 85 ? 11.149 -1.887 -4.359 1.00 87.25 85 LEU A CA 1
ATOM 673 C C . LEU A 1 85 ? 9.760 -2.517 -4.203 1.00 87.25 85 LEU A C 1
ATOM 675 O O . LEU A 1 85 ? 9.309 -2.825 -3.102 1.00 87.25 85 LEU A O 1
ATOM 679 N N . ASP A 1 86 ? 9.062 -2.683 -5.322 1.00 86.06 86 ASP A N 1
ATOM 680 C CA . ASP A 1 86 ? 7.823 -3.455 -5.380 1.00 86.06 86 ASP A CA 1
ATOM 681 C C . ASP A 1 86 ? 8.091 -4.930 -5.004 1.00 86.06 86 ASP A C 1
ATOM 683 O O . ASP A 1 86 ? 8.964 -5.540 -5.631 1.00 86.06 86 ASP A O 1
ATOM 687 N N . PRO A 1 87 ? 7.337 -5.536 -4.066 1.00 87.69 87 PRO A N 1
ATOM 688 C CA . PRO A 1 87 ? 7.530 -6.933 -3.671 1.00 87.69 87 PRO A CA 1
ATOM 689 C C . PRO A 1 87 ? 7.413 -7.938 -4.825 1.00 87.69 87 PRO A C 1
ATOM 691 O O . PRO A 1 87 ? 8.073 -8.974 -4.811 1.00 87.69 87 PRO A O 1
ATOM 694 N N . ALA A 1 88 ? 6.601 -7.648 -5.848 1.00 85.94 88 ALA A N 1
ATOM 695 C CA . ALA A 1 88 ? 6.511 -8.497 -7.035 1.00 85.94 88 ALA A CA 1
ATOM 696 C C . ALA A 1 88 ? 7.799 -8.436 -7.871 1.00 85.94 88 ALA A C 1
ATOM 698 O O . ALA A 1 88 ? 8.210 -9.441 -8.447 1.00 85.94 88 ALA A O 1
ATOM 699 N N . ILE A 1 89 ? 8.462 -7.276 -7.904 1.00 85.94 89 ILE A N 1
ATOM 700 C CA . ILE A 1 89 ? 9.757 -7.114 -8.572 1.00 85.94 89 ILE A CA 1
ATOM 701 C C . ILE A 1 89 ? 10.867 -7.772 -7.746 1.00 85.94 89 ILE A C 1
ATOM 703 O O . ILE A 1 89 ? 11.724 -8.430 -8.329 1.00 85.94 89 ILE A O 1
ATOM 707 N N . GLU A 1 90 ? 10.850 -7.637 -6.414 1.00 89.12 90 GLU A N 1
ATOM 708 C CA . GLU A 1 90 ? 11.767 -8.368 -5.525 1.00 89.12 90 GLU A CA 1
ATOM 709 C C . GLU A 1 90 ? 11.675 -9.877 -5.774 1.00 89.12 90 GLU A C 1
ATOM 711 O O . GLU A 1 90 ? 12.695 -10.520 -6.011 1.00 89.12 90 GLU A O 1
ATOM 716 N N . ALA A 1 91 ? 10.453 -10.417 -5.823 1.00 88.25 91 ALA A N 1
ATOM 717 C CA . ALA A 1 91 ? 10.209 -11.825 -6.112 1.00 88.25 91 ALA A CA 1
ATOM 718 C C . ALA A 1 91 ? 10.682 -12.231 -7.519 1.00 88.25 91 ALA A C 1
ATOM 720 O O . ALA A 1 91 ? 11.374 -13.235 -7.663 1.00 88.25 91 ALA A O 1
ATOM 721 N N . ALA A 1 92 ? 10.365 -11.445 -8.554 1.00 85.44 92 ALA A N 1
ATOM 722 C CA . ALA A 1 92 ? 10.762 -11.736 -9.938 1.00 85.44 92 ALA A CA 1
ATOM 723 C C . ALA A 1 92 ? 12.282 -11.662 -10.178 1.00 85.44 92 ALA A C 1
ATOM 725 O O . ALA A 1 92 ? 12.786 -12.209 -11.161 1.00 85.44 92 ALA A O 1
ATOM 726 N N . LEU A 1 93 ? 13.010 -10.953 -9.314 1.00 86.00 93 LEU A N 1
ATOM 727 C CA . LEU A 1 93 ? 14.467 -10.848 -9.344 1.00 86.00 93 LEU A CA 1
ATOM 728 C C . LEU A 1 93 ? 15.156 -11.735 -8.297 1.00 86.00 93 LEU A C 1
ATOM 730 O O . LEU A 1 93 ? 16.378 -11.663 -8.186 1.00 86.00 93 LEU A O 1
ATOM 734 N N . GLU A 1 94 ? 14.396 -12.536 -7.544 1.00 90.56 94 GLU A N 1
ATOM 735 C CA . GLU A 1 94 ? 14.895 -13.398 -6.463 1.00 90.56 94 GLU A CA 1
ATOM 736 C C . GLU A 1 94 ? 15.731 -12.631 -5.419 1.00 90.56 94 GLU A C 1
ATOM 738 O O . GLU A 1 94 ? 16.717 -13.127 -4.871 1.00 90.56 94 GLU A O 1
ATOM 743 N N . LEU A 1 95 ? 15.344 -11.385 -5.145 1.00 88.06 95 LEU A N 1
ATOM 744 C CA . LEU A 1 95 ? 15.999 -10.540 -4.152 1.00 88.06 95 LEU A CA 1
ATOM 745 C C . LEU A 1 95 ? 15.458 -10.838 -2.752 1.00 88.06 95 LEU A C 1
ATOM 747 O O . LEU A 1 95 ? 14.289 -11.180 -2.571 1.00 88.06 95 LEU A O 1
ATOM 751 N N . ALA A 1 96 ? 16.305 -10.653 -1.738 1.00 91.88 96 ALA A N 1
ATOM 752 C CA . ALA A 1 96 ? 15.853 -10.679 -0.353 1.00 91.88 96 ALA A CA 1
ATOM 753 C C . ALA A 1 96 ? 14.827 -9.548 -0.125 1.00 91.88 96 ALA A C 1
ATOM 755 O O . ALA A 1 96 ? 15.130 -8.405 -0.481 1.00 91.88 96 ALA A O 1
ATOM 756 N N . PRO A 1 97 ? 13.653 -9.829 0.475 1.00 89.62 97 PRO A N 1
ATOM 757 C CA . PRO A 1 97 ? 12.643 -8.806 0.716 1.00 89.62 97 PRO A CA 1
ATOM 758 C C . PRO A 1 97 ? 13.187 -7.681 1.592 1.00 89.62 97 PRO A C 1
ATOM 760 O O . PRO A 1 97 ? 13.717 -7.933 2.682 1.00 89.62 97 PRO A O 1
ATOM 763 N N . VAL A 1 98 ? 13.026 -6.437 1.149 1.00 90.12 98 VAL A N 1
ATOM 764 C CA . VAL A 1 98 ? 13.388 -5.274 1.957 1.00 90.12 98 VAL A CA 1
ATOM 765 C C . VAL A 1 98 ? 12.192 -4.885 2.816 1.00 90.12 98 VAL A C 1
ATOM 767 O O . VAL A 1 98 ? 11.080 -4.676 2.330 1.00 90.12 98 VAL A O 1
ATOM 770 N N . ALA A 1 99 ? 12.414 -4.779 4.126 1.00 92.00 99 ALA A N 1
ATOM 771 C CA . ALA A 1 99 ? 11.356 -4.394 5.047 1.00 92.00 99 ALA A CA 1
ATOM 772 C C . ALA A 1 99 ? 10.805 -2.994 4.690 1.00 92.00 99 ALA A C 1
ATOM 774 O O . ALA A 1 99 ? 11.588 -2.049 4.541 1.00 92.00 99 ALA A O 1
ATOM 775 N N . PRO A 1 100 ? 9.473 -2.832 4.584 1.00 94.81 100 PRO A N 1
ATOM 776 C CA . PRO A 1 100 ? 8.851 -1.527 4.398 1.00 94.81 100 PRO A CA 1
ATOM 777 C C . PRO A 1 100 ? 9.222 -0.570 5.533 1.00 94.81 100 PRO A C 1
ATOM 779 O O . PRO A 1 100 ? 9.234 -0.951 6.704 1.00 94.81 100 PRO A O 1
ATOM 782 N N . GLN A 1 101 ? 9.475 0.690 5.192 1.00 96.50 101 GLN A N 1
ATOM 783 C CA . GLN A 1 101 ? 9.789 1.737 6.160 1.00 96.50 101 GLN A CA 1
ATOM 784 C C . GLN A 1 101 ? 8.514 2.508 6.507 1.00 96.50 101 GLN A C 1
ATOM 786 O O . GLN A 1 101 ? 7.887 3.091 5.625 1.00 96.50 101 GLN A O 1
ATOM 791 N N . LEU A 1 102 ? 8.115 2.537 7.780 1.00 97.00 102 LEU A N 1
ATOM 792 C CA . LEU A 1 102 ? 6.963 3.332 8.212 1.00 97.00 102 LEU A CA 1
ATOM 793 C C . LEU A 1 102 ? 7.305 4.827 8.140 1.00 97.00 102 LEU A C 1
ATOM 795 O O . LEU A 1 102 ? 8.205 5.294 8.831 1.00 97.00 102 LEU A O 1
ATOM 799 N N . ILE A 1 103 ? 6.561 5.573 7.327 1.00 96.75 103 ILE A N 1
ATOM 800 C CA . ILE A 1 103 ? 6.711 7.026 7.172 1.00 96.75 103 ILE A CA 1
ATOM 801 C C . ILE A 1 103 ? 5.803 7.763 8.149 1.00 96.75 103 ILE A C 1
ATOM 803 O O . ILE A 1 103 ? 6.225 8.705 8.815 1.00 96.75 103 ILE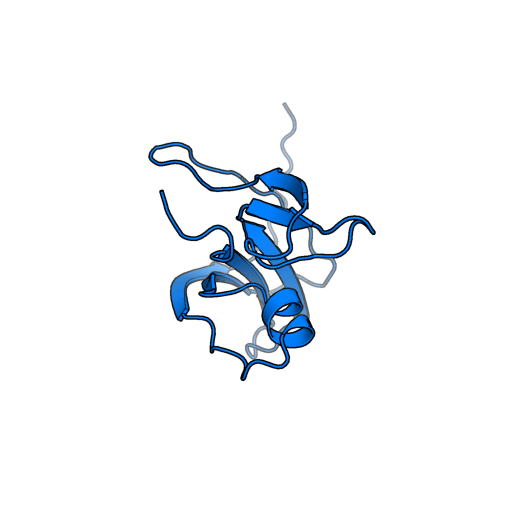 A O 1
ATOM 807 N N . ALA A 1 104 ? 4.543 7.340 8.231 1.00 96.62 104 ALA A N 1
ATOM 808 C CA . ALA A 1 104 ? 3.558 7.957 9.103 1.00 96.62 104 ALA A CA 1
ATOM 809 C C . ALA A 1 104 ? 2.520 6.934 9.556 1.00 96.62 104 ALA A C 1
ATOM 811 O O . ALA A 1 104 ? 2.201 5.982 8.842 1.00 96.62 104 ALA A O 1
ATOM 812 N N . ARG A 1 105 ? 1.948 7.172 10.734 1.00 97.56 105 ARG A N 1
ATOM 813 C CA . ARG A 1 105 ? 0.835 6.394 11.269 1.00 97.56 105 ARG A CA 1
ATOM 814 C C . ARG A 1 105 ? -0.193 7.317 11.897 1.00 97.56 105 ARG A C 1
ATOM 816 O O . ARG A 1 105 ? 0.155 8.294 12.553 1.00 97.56 105 ARG A O 1
ATOM 823 N N . SER A 1 106 ? -1.457 6.960 11.730 1.00 96.25 106 SER A N 1
ATOM 824 C CA . SER A 1 106 ? -2.587 7.581 12.402 1.00 96.25 106 SER A CA 1
ATOM 825 C C . SER A 1 106 ? -3.562 6.509 12.879 1.00 96.25 106 SER A C 1
ATOM 827 O O . SER A 1 106 ? -3.657 5.430 12.288 1.00 96.25 106 SER A O 1
ATOM 829 N N . GLU A 1 107 ? -4.280 6.799 13.958 1.00 93.94 107 GLU A N 1
ATOM 830 C CA . GLU A 1 107 ? -5.401 5.988 14.419 1.00 93.94 107 GLU A CA 1
ATOM 831 C C . GLU A 1 107 ? -6.636 6.869 14.589 1.00 93.94 107 GLU A C 1
ATOM 833 O O . GLU A 1 107 ? -6.550 7.990 15.088 1.00 93.94 107 GLU A O 1
ATOM 838 N N . LEU A 1 108 ? -7.786 6.350 14.170 1.00 90.00 108 LEU A N 1
ATOM 839 C CA . LEU A 1 108 ? -9.073 7.026 14.222 1.00 90.00 108 LEU A CA 1
ATOM 840 C C . LEU A 1 108 ? -10.104 6.095 14.857 1.00 90.00 108 LEU A C 1
ATOM 842 O O . LEU A 1 108 ? -10.239 4.945 14.443 1.00 90.00 108 LEU A O 1
ATOM 846 N N . ALA A 1 109 ? -10.856 6.588 15.837 1.00 87.75 109 ALA A N 1
ATOM 847 C CA . ALA A 1 109 ? -12.035 5.880 16.320 1.00 87.75 109 ALA A CA 1
ATOM 848 C C . ALA A 1 109 ? -13.116 5.888 15.232 1.00 87.75 109 ALA A C 1
ATOM 850 O O . ALA A 1 109 ? -13.472 6.947 14.709 1.00 87.75 109 ALA A O 1
ATOM 851 N N . LEU A 1 110 ? -13.635 4.710 14.888 1.00 82.06 110 LEU A N 1
ATOM 852 C CA . LEU A 1 110 ? -14.776 4.588 13.991 1.00 82.06 110 LEU A CA 1
ATOM 853 C C . LEU A 1 110 ? -16.037 4.748 14.834 1.00 82.06 110 LEU A C 1
ATOM 855 O O . LEU A 1 110 ? -16.694 3.788 15.228 1.00 82.06 110 LEU A O 1
ATOM 859 N N . ASP A 1 111 ? -16.347 5.995 15.178 1.00 68.94 111 ASP A N 1
ATOM 860 C CA . ASP A 1 111 ? -17.618 6.305 15.815 1.00 68.94 111 ASP A CA 1
ATOM 861 C C . ASP A 1 111 ? -18.722 5.967 14.808 1.00 68.94 111 ASP A C 1
ATOM 863 O O . ASP A 1 111 ? -18.836 6.630 13.778 1.00 68.94 111 ASP A O 1
ATOM 867 N N . GLY A 1 112 ? -19.560 4.970 15.110 1.00 56.31 112 GLY A N 1
ATOM 868 C CA . GLY A 1 112 ? -20.671 4.493 14.266 1.00 56.31 112 GLY A CA 1
ATOM 869 C C . GLY A 1 112 ? -21.772 5.524 13.951 1.00 56.31 112 GLY A C 1
ATOM 870 O O . GLY A 1 112 ? -22.914 5.167 13.651 1.00 56.31 112 GLY A O 1
ATOM 871 N N . ARG A 1 113 ? -21.483 6.828 14.023 1.00 49.56 113 ARG A N 1
ATOM 872 C CA . ARG A 1 113 ? -22.348 7.891 13.524 1.00 49.56 113 ARG A CA 1
ATOM 873 C C . ARG A 1 113 ? -22.273 7.928 12.004 1.00 49.56 113 ARG A C 1
ATOM 875 O O . ARG A 1 113 ? -21.493 8.675 11.417 1.00 49.56 113 ARG A O 1
ATOM 882 N N . ARG A 1 114 ? -23.214 7.216 11.380 1.00 52.75 114 ARG A N 1
ATOM 883 C CA . ARG A 1 114 ? -23.754 7.560 10.059 1.00 52.75 114 ARG A CA 1
ATOM 884 C C . ARG A 1 114 ? -23.997 9.073 9.989 1.00 52.75 114 ARG A C 1
ATOM 886 O O . ARG A 1 114 ? -25.042 9.554 10.425 1.00 52.75 114 ARG A O 1
ATOM 893 N N . ARG A 1 115 ? -23.081 9.847 9.404 1.00 45.78 115 ARG A N 1
ATOM 894 C CA . ARG A 1 115 ? -23.427 11.169 8.869 1.00 45.78 115 ARG A CA 1
ATOM 895 C C . ARG A 1 115 ? -24.075 10.960 7.510 1.00 45.78 115 ARG A C 1
ATOM 897 O O . ARG A 1 115 ? -23.487 11.208 6.467 1.00 45.78 115 ARG A O 1
ATOM 904 N N . GLY A 1 116 ? -25.325 10.509 7.549 1.00 49.75 116 GLY A N 1
ATOM 905 C CA . GLY A 1 116 ? -26.253 10.813 6.478 1.00 49.75 116 GLY A CA 1
ATOM 906 C C . GLY A 1 116 ? -26.485 12.319 6.472 1.00 49.75 116 GLY A C 1
ATOM 907 O O . GLY A 1 116 ? -27.083 12.860 7.400 1.00 49.75 116 GLY A O 1
ATOM 908 N N . ARG A 1 117 ? -26.005 13.003 5.436 1.00 35.03 117 ARG A N 1
ATOM 909 C CA . ARG A 1 117 ? -26.697 14.176 4.903 1.00 35.03 117 ARG A CA 1
ATOM 910 C C . ARG A 1 117 ? -26.297 14.373 3.447 1.00 35.03 117 ARG A C 1
ATOM 912 O O . ARG A 1 117 ? -25.321 15.046 3.144 1.00 35.03 117 ARG A O 1
ATOM 919 N N . ALA A 1 118 ? -27.084 13.757 2.571 1.00 40.97 118 ALA A N 1
ATOM 920 C CA . ALA A 1 118 ? -27.302 14.300 1.245 1.00 40.97 118 ALA A CA 1
ATOM 921 C C . ALA A 1 118 ? -27.864 15.724 1.398 1.00 40.97 118 ALA A C 1
ATOM 923 O O . ALA A 1 118 ? -28.744 15.969 2.235 1.00 40.97 118 ALA A O 1
ATOM 924 N N . ARG A 1 119 ? -27.321 16.651 0.621 1.00 41.66 119 ARG A N 1
ATOM 925 C CA . ARG A 1 119 ? -28.021 17.839 0.151 1.00 41.66 119 ARG A CA 1
ATOM 926 C C . ARG A 1 119 ? -27.861 17.871 -1.354 1.00 41.6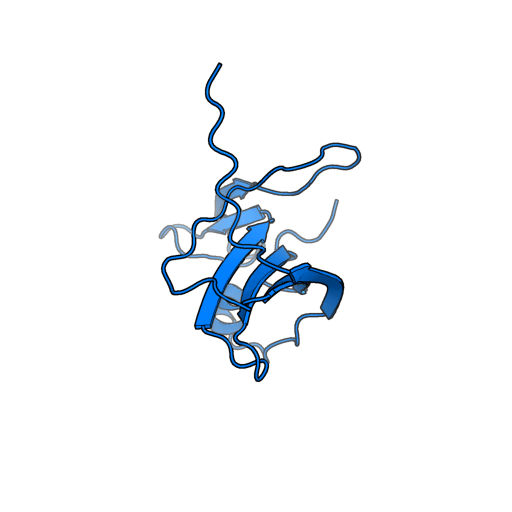6 119 ARG A C 1
ATOM 928 O O . ARG A 1 119 ? -26.748 17.516 -1.799 1.00 41.66 119 ARG A O 1
#

Secondary structure (DSSP, 8-state):
---TT-EEEEEEEEE-TT--EEEEEEEEESEEEE-TTS-B--TTT--EEEEE-PPPTT----------S--TT-EEEEEEEEESS-HHHHHHTTPPPPPPEEEEEEEEE----------